Protein AF-A0A2G6CCR1-F1 (afdb_monomer_lite)

Sequence (164 aa):
MPKVDPSTATFQTDFPQEAYLNALGIPSPAAPPDYIVEGTSGDDWIDVNYTGDPEGDMVDHGDNQAGNDDDVIQAGDGNDTVKAGAGNDTIMGGAGTDVLYGGDGDDTIYGGADSDAISTLSSAGLRALTWLAVKAAMTMTRWICAVWGRCKSPMIRRTPKMVS

Secondary structure (DSSP, 8-state):
-----GGG--------HHHHHHTTT---------SEEE--SS--EESTT----SS---TTSS-STTSSS--EEEEEESS-EEEEEESS-EEEEEES--EEEEEES--EEEEESS--EEE---TTTHHHHHHHHHHHHHHHHHHHHHHH---------PPPP---

pLDDT: mean 72.09, std 19.33, range [38.41, 95.75]

Radius of gyration: 29.4 Å; chains: 1; bounding box: 60×87×83 Å

Foldseek 3Di:
DDDDDPPPPPPPPPDPQVPVCVVVPNLRQQPADPQEAEADQEAEEADQPDQRRSNRHGAQPLPDPVSGREGHYEREHYQYEHAREAHAYEEEQEHDEYEYEDAHDNYHYHNYPDHYHYHPDHPVNVVVVVVVVVVVVVVVVVVCCVPPPDDPDDDPDDDDDDDD

Structure (mmCIF, N/CA/C/O backbone):
data_AF-A0A2G6CCR1-F1
#
_entry.id   AF-A0A2G6CCR1-F1
#
loop_
_atom_site.group_PDB
_atom_site.id
_atom_site.type_symbol
_atom_site.label_atom_id
_atom_site.label_alt_id
_atom_site.label_comp_id
_atom_site.label_asym_id
_atom_site.label_entity_id
_atom_site.label_seq_id
_atom_site.pdbx_PDB_ins_code
_atom_site.Cartn_x
_atom_site.Cartn_y
_atom_site.Cartn_z
_atom_site.occupancy
_atom_site.B_iso_or_equiv
_atom_site.auth_seq_id
_atom_site.auth_comp_id
_atom_site.auth_asym_id
_atom_site.auth_atom_id
_atom_site.pdbx_PDB_model_num
ATOM 1 N N . MET A 1 1 ? -27.145 43.777 -27.020 1.00 45.28 1 MET A N 1
ATOM 2 C CA . MET A 1 1 ? -26.685 42.905 -25.920 1.00 45.28 1 MET A CA 1
ATOM 3 C C . MET A 1 1 ? -27.922 42.287 -25.291 1.00 45.28 1 MET A C 1
ATOM 5 O O . MET A 1 1 ? -28.746 43.058 -24.804 1.00 45.28 1 MET A O 1
ATOM 9 N N . PRO A 1 2 ? -28.141 40.968 -25.399 1.00 50.31 2 PRO A N 1
ATOM 10 C CA . PRO A 1 2 ? -29.295 40.341 -24.770 1.00 50.31 2 PRO A CA 1
ATOM 11 C C . PRO A 1 2 ? -29.082 40.338 -23.252 1.00 50.31 2 PRO A C 1
ATOM 13 O O . PRO A 1 2 ? -28.001 39.998 -22.775 1.00 50.31 2 PRO A O 1
ATOM 16 N N . LYS A 1 3 ? -30.089 40.786 -22.501 1.00 53.81 3 LYS A N 1
ATOM 17 C CA . LYS A 1 3 ? -30.094 40.697 -21.039 1.00 53.81 3 LYS A CA 1
ATOM 18 C C . LYS A 1 3 ? -30.470 39.265 -20.669 1.00 53.81 3 LYS A C 1
ATOM 20 O O . LYS A 1 3 ? -31.570 38.834 -20.995 1.00 53.81 3 LYS A O 1
ATOM 25 N N . VAL A 1 4 ? -29.547 38.546 -20.041 1.00 58.03 4 VAL A N 1
ATOM 26 C CA . VAL A 1 4 ? -29.819 37.250 -19.412 1.00 58.03 4 VAL A CA 1
ATOM 27 C C . VAL A 1 4 ? -30.609 37.476 -18.124 1.00 58.03 4 VAL A C 1
ATOM 29 O O . VAL A 1 4 ? -30.255 38.338 -17.319 1.00 58.03 4 VAL A O 1
ATOM 32 N N . ASP A 1 5 ? -31.711 36.747 -17.975 1.00 60.50 5 ASP A N 1
ATOM 33 C CA . ASP A 1 5 ? -32.541 36.729 -16.771 1.00 60.50 5 ASP A CA 1
ATOM 34 C C . ASP A 1 5 ? -31.843 35.868 -15.697 1.00 60.50 5 ASP A C 1
ATOM 36 O O . ASP A 1 5 ? -31.463 34.732 -15.993 1.00 60.50 5 ASP A O 1
ATOM 40 N N . PRO A 1 6 ? -31.635 36.368 -14.465 1.00 61.53 6 PRO A N 1
ATOM 41 C CA . PRO A 1 6 ? -30.947 35.618 -13.413 1.00 61.53 6 PRO A CA 1
ATOM 42 C C . PRO A 1 6 ? -31.725 34.394 -12.896 1.00 61.53 6 PRO A C 1
ATOM 44 O O . PRO A 1 6 ? -31.171 33.623 -12.118 1.00 61.53 6 PRO A O 1
ATOM 47 N N . SER A 1 7 ? -32.981 34.188 -13.303 1.00 58.66 7 SER A N 1
ATOM 48 C CA . SER A 1 7 ? -33.820 33.083 -12.814 1.00 58.66 7 SER A CA 1
ATOM 49 C C . SER A 1 7 ? -33.675 31.761 -13.582 1.00 58.66 7 SER A C 1
ATOM 51 O O . SER A 1 7 ? -34.241 30.756 -13.157 1.00 58.66 7 SER A O 1
ATOM 53 N N . THR A 1 8 ? -32.894 31.721 -14.670 1.00 55.38 8 THR A N 1
ATOM 54 C CA . THR A 1 8 ? -32.655 30.495 -15.464 1.00 55.38 8 THR A CA 1
ATOM 55 C C . THR A 1 8 ? -31.205 30.014 -15.445 1.00 55.38 8 THR A C 1
ATOM 57 O O . THR A 1 8 ? -30.841 29.148 -16.238 1.00 55.38 8 THR A O 1
ATOM 60 N N . ALA A 1 9 ? -30.354 30.560 -14.573 1.00 49.25 9 ALA A N 1
ATOM 61 C CA . ALA A 1 9 ? -28.999 30.053 -14.388 1.00 49.25 9 ALA A CA 1
ATOM 62 C C . ALA A 1 9 ? -29.054 28.738 -13.596 1.00 49.25 9 ALA A C 1
ATOM 64 O O . ALA A 1 9 ? -28.936 28.724 -12.373 1.00 49.25 9 ALA A O 1
ATOM 65 N N . THR A 1 10 ? -29.260 27.617 -14.288 1.00 54.44 10 THR A N 1
ATOM 66 C CA . THR A 1 10 ? -28.914 26.312 -13.727 1.00 54.44 10 THR A CA 1
ATOM 67 C C . THR A 1 10 ? -27.414 26.333 -13.475 1.00 54.44 10 THR A C 1
ATOM 69 O O . THR A 1 10 ? -26.635 26.480 -14.415 1.00 54.44 10 THR A O 1
ATOM 72 N N . PHE A 1 11 ? -27.022 26.273 -12.203 1.00 52.91 11 PHE A N 1
ATOM 73 C CA . PHE A 1 11 ? -25.638 26.101 -11.784 1.00 52.91 11 PHE A CA 1
ATOM 74 C C . PHE A 1 11 ? -25.116 24.827 -12.446 1.00 52.91 11 PHE A C 1
ATOM 76 O O . PHE A 1 11 ? -25.472 23.718 -12.057 1.00 52.91 11 PHE A O 1
ATOM 83 N N . GLN A 1 12 ? -24.388 25.006 -13.541 1.00 51.12 12 GLN A N 1
ATOM 84 C CA . GLN A 1 12 ? -23.907 23.914 -14.356 1.00 51.12 12 GLN A CA 1
ATOM 85 C C . GLN A 1 12 ? -22.721 23.302 -13.618 1.00 51.12 12 GLN A C 1
ATOM 87 O O . GLN A 1 12 ? -21.646 23.890 -13.570 1.00 51.12 12 GLN A O 1
ATOM 92 N N . THR A 1 13 ? -22.941 22.146 -12.997 1.00 48.53 13 THR A N 1
ATOM 93 C CA . THR A 1 13 ? -21.901 21.355 -12.326 1.00 48.53 13 THR A CA 1
ATOM 94 C C . THR A 1 13 ? -21.018 20.590 -13.317 1.00 48.53 13 THR A C 1
ATOM 96 O O . THR A 1 13 ? -20.253 19.730 -12.906 1.00 48.53 13 THR A O 1
ATOM 99 N N . ASP A 1 14 ? -21.074 20.908 -14.613 1.00 49.19 14 ASP A N 1
ATOM 100 C CA . ASP A 1 14 ? -20.281 20.251 -15.661 1.00 49.19 14 ASP A CA 1
ATOM 101 C C . ASP A 1 14 ? -18.889 20.889 -15.817 1.00 49.19 14 ASP A C 1
ATOM 103 O O . ASP A 1 14 ? -18.406 21.101 -16.933 1.00 49.19 14 ASP A O 1
ATOM 107 N N . PHE A 1 15 ? -18.235 21.245 -14.711 1.00 51.69 15 PHE A N 1
ATOM 108 C CA . PHE A 1 15 ? -16.823 21.606 -14.761 1.00 51.69 15 PHE A CA 1
ATOM 109 C C . PHE A 1 15 ? -16.008 20.321 -14.589 1.00 51.69 15 PHE A C 1
ATOM 111 O O . PHE A 1 15 ? -16.113 19.697 -13.535 1.00 51.69 15 PHE A O 1
ATOM 118 N N . PRO A 1 16 ? -15.179 19.906 -15.567 1.00 51.31 16 PRO A N 1
ATOM 119 C CA . PRO A 1 16 ? -14.139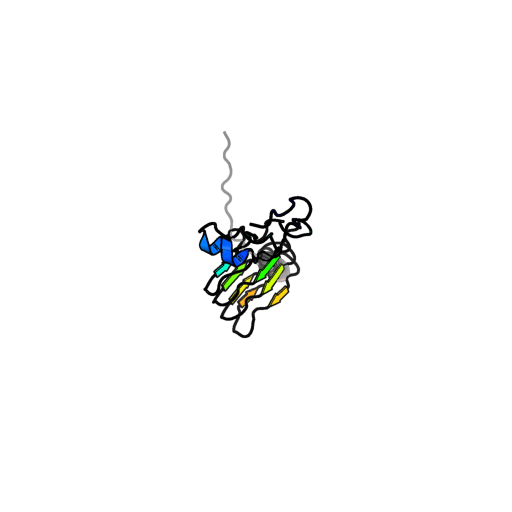 18.921 -15.302 1.00 51.31 16 PRO A CA 1
ATOM 120 C C . PRO A 1 16 ? -13.142 19.582 -14.341 1.00 51.31 16 PRO A C 1
ATOM 122 O O . PRO A 1 16 ? -12.266 20.347 -14.753 1.00 51.31 16 PRO A O 1
ATOM 125 N N . GLN A 1 17 ? -13.363 19.373 -13.044 1.00 59.03 17 GLN A N 1
ATOM 126 C CA . GLN A 1 17 ? -12.700 20.092 -11.955 1.00 59.03 17 GLN A CA 1
ATOM 127 C C . GLN A 1 17 ? -11.196 19.783 -11.867 1.00 59.03 17 GLN A C 1
ATOM 129 O O . GLN A 1 17 ? -10.439 20.551 -11.296 1.00 59.03 17 GLN A O 1
ATOM 134 N N . GLU A 1 18 ? -10.730 18.742 -12.539 1.00 54.81 18 GLU A N 1
ATOM 135 C CA . GLU A 1 18 ? -9.317 18.365 -12.586 1.00 54.81 18 GLU A CA 1
ATOM 136 C C . GLU A 1 18 ? -8.466 19.357 -13.415 1.00 54.81 18 GLU A C 1
ATOM 138 O O . GLU A 1 18 ? -7.379 19.777 -13.019 1.00 54.81 18 GLU A O 1
ATOM 143 N N . ALA A 1 19 ? -8.960 19.810 -14.576 1.00 53.56 19 ALA A N 1
ATOM 144 C CA . ALA A 1 19 ? -8.123 20.523 -15.553 1.00 53.56 19 ALA A CA 1
ATOM 145 C C . ALA A 1 19 ? -7.922 22.022 -15.250 1.00 53.56 19 ALA A C 1
ATOM 147 O O . ALA A 1 19 ? -6.898 22.601 -15.616 1.00 53.56 19 ALA A O 1
ATOM 148 N N . TYR A 1 20 ? -8.886 22.669 -14.589 1.00 55.75 20 TYR A N 1
ATOM 149 C CA . TYR A 1 20 ? -8.812 24.103 -14.268 1.00 55.75 20 TYR A CA 1
ATOM 150 C C . TYR A 1 20 ? -8.047 24.395 -12.974 1.00 55.75 20 TYR A C 1
ATOM 152 O O . TYR A 1 20 ? -7.510 25.491 -12.813 1.00 55.75 20 TYR A O 1
ATOM 160 N N . LEU A 1 21 ? -7.972 23.419 -12.073 1.00 52.81 21 LEU A N 1
ATOM 161 C CA . LEU A 1 21 ? -7.339 23.558 -10.765 1.00 52.81 21 LEU A CA 1
ATOM 162 C C . LEU A 1 21 ? -5.814 23.446 -10.910 1.00 52.81 21 LEU A C 1
ATOM 164 O O . LEU A 1 21 ? -5.085 24.340 -10.473 1.00 52.81 21 LEU A O 1
ATOM 168 N N . ASN A 1 22 ? -5.358 22.482 -11.716 1.00 56.28 22 ASN A N 1
ATOM 169 C CA . ASN A 1 22 ? -3.955 22.324 -12.112 1.00 56.28 22 ASN A CA 1
ATOM 170 C C . ASN A 1 22 ? -3.389 23.563 -12.838 1.00 56.28 22 ASN A C 1
ATOM 172 O O . ASN A 1 22 ? -2.205 23.877 -12.720 1.00 56.28 22 ASN A O 1
ATOM 176 N N . ALA A 1 23 ? -4.235 24.321 -13.546 1.00 59.53 23 ALA A N 1
ATOM 177 C CA . ALA A 1 23 ? -3.845 25.549 -14.245 1.00 59.53 23 ALA A CA 1
ATOM 178 C C . ALA A 1 23 ? -3.702 26.781 -13.325 1.00 59.53 23 ALA A C 1
ATOM 180 O O . ALA A 1 23 ? -3.106 27.781 -13.730 1.00 59.53 23 ALA A O 1
ATOM 181 N N . LEU A 1 24 ? -4.238 26.726 -12.101 1.00 58.50 24 LEU A N 1
ATOM 182 C CA . LEU A 1 24 ? -4.182 27.814 -11.118 1.00 58.50 24 LEU A CA 1
ATOM 183 C C . LEU A 1 24 ? -3.151 27.568 -10.006 1.00 58.50 24 LEU A C 1
ATOM 185 O O . LEU A 1 24 ? -3.009 28.410 -9.119 1.00 58.50 24 LEU A O 1
ATOM 189 N N . GLY A 1 25 ? -2.423 26.445 -10.049 1.00 53.97 25 GLY A N 1
ATOM 190 C CA . GLY A 1 25 ? -1.438 26.082 -9.023 1.00 53.97 25 GLY A CA 1
ATOM 191 C C . GLY A 1 25 ? -2.053 25.871 -7.638 1.00 53.97 25 GLY A C 1
ATOM 192 O O . GLY A 1 25 ? -1.339 25.881 -6.638 1.00 53.97 25 GLY A O 1
ATOM 193 N N . ILE A 1 26 ? -3.376 25.712 -7.578 1.00 52.47 26 ILE A N 1
ATOM 194 C CA . ILE A 1 26 ? -4.064 25.204 -6.400 1.00 52.47 26 ILE A CA 1
ATOM 195 C C . ILE A 1 26 ? -3.919 23.690 -6.511 1.00 52.47 26 ILE A C 1
ATOM 197 O O . ILE A 1 26 ? -4.366 23.153 -7.528 1.00 52.47 26 ILE A O 1
ATOM 201 N N . PRO A 1 27 ? -3.256 23.013 -5.551 1.00 51.75 27 PRO A N 1
ATOM 202 C CA . PRO A 1 27 ? -3.256 21.557 -5.540 1.00 51.75 27 PRO A CA 1
ATOM 203 C C . PRO A 1 27 ? -4.712 21.118 -5.656 1.00 51.75 27 PRO A C 1
ATOM 205 O O . PRO A 1 27 ? -5.578 21.720 -5.003 1.00 51.75 27 PRO A O 1
ATOM 208 N N . SER A 1 28 ? -4.983 20.158 -6.549 1.00 55.03 28 SER A N 1
ATOM 209 C CA . SER A 1 28 ? -6.294 19.513 -6.594 1.00 55.03 28 SER A CA 1
ATOM 210 C C . SER A 1 28 ? -6.670 19.212 -5.143 1.00 55.03 28 SER A C 1
ATOM 212 O O . SER A 1 28 ? -5.785 18.758 -4.406 1.00 55.03 28 SER A O 1
ATOM 214 N N . PRO A 1 29 ? -7.877 19.566 -4.657 1.00 56.12 29 PRO A N 1
ATOM 215 C CA . PRO A 1 29 ? -8.290 19.017 -3.380 1.00 56.12 29 PRO A CA 1
ATOM 216 C C . PRO A 1 29 ? -8.115 17.513 -3.549 1.00 56.12 29 PRO A C 1
ATOM 218 O O . PRO A 1 29 ? -8.726 16.966 -4.467 1.00 56.12 29 PRO A O 1
ATOM 221 N N . ALA A 1 30 ? -7.202 16.926 -2.762 1.00 57.62 30 ALA A N 1
ATOM 222 C CA . ALA A 1 30 ? -7.031 15.486 -2.636 1.00 57.62 30 ALA A CA 1
ATOM 223 C C . ALA A 1 30 ? -8.419 14.874 -2.788 1.00 57.62 30 ALA A C 1
ATOM 225 O O . ALA A 1 30 ? -9.374 15.396 -2.178 1.00 57.62 30 ALA A O 1
ATOM 226 N N . ALA A 1 31 ? -8.572 13.934 -3.723 1.00 60.47 31 ALA A N 1
ATOM 227 C CA . ALA A 1 31 ? -9.878 13.352 -3.959 1.00 60.47 31 ALA A CA 1
ATOM 228 C C . ALA A 1 31 ? -10.438 12.883 -2.598 1.00 60.47 31 ALA A C 1
ATOM 230 O O . ALA A 1 31 ? -9.679 12.677 -1.648 1.00 60.47 31 ALA A O 1
ATOM 231 N N . PRO A 1 32 ? -11.769 12.869 -2.405 1.00 67.44 32 PRO A N 1
ATOM 232 C CA . PRO A 1 32 ? -12.308 12.378 -1.142 1.00 67.44 32 PRO A CA 1
ATOM 233 C C . PRO A 1 32 ? -11.673 11.012 -0.818 1.00 67.44 32 PRO A C 1
ATOM 235 O O . PRO A 1 32 ? -11.632 10.209 -1.749 1.00 67.44 32 PRO A O 1
ATOM 238 N N . PRO A 1 33 ? -11.238 10.775 0.442 1.00 73.75 33 PRO A N 1
ATOM 239 C CA . PRO A 1 33 ? -10.683 9.499 0.894 1.00 73.75 33 PRO A CA 1
ATOM 240 C C . PRO A 1 33 ? -11.450 8.335 0.290 1.00 73.75 33 PRO A C 1
ATOM 242 O O . PRO A 1 33 ? -12.681 8.267 0.451 1.00 73.75 33 PRO A O 1
ATOM 245 N N . ASP A 1 34 ? -10.758 7.488 -0.461 1.00 83.62 34 ASP A N 1
ATOM 246 C CA . ASP A 1 34 ? -11.363 6.327 -1.102 1.00 83.62 34 ASP A CA 1
ATOM 247 C C . ASP A 1 34 ? -11.078 5.023 -0.341 1.00 83.62 34 ASP A C 1
ATOM 249 O O . ASP A 1 34 ? -11.652 3.980 -0.677 1.00 83.62 34 ASP A O 1
ATOM 253 N N . TYR A 1 35 ? -10.366 5.145 0.785 1.00 86.31 35 TYR A N 1
ATOM 254 C CA . TYR A 1 35 ? -9.978 4.097 1.723 1.00 86.31 35 TYR A CA 1
ATOM 255 C C . TYR A 1 35 ? -8.972 3.113 1.126 1.00 86.31 35 TYR A C 1
ATOM 257 O O . TYR A 1 35 ? -8.954 1.938 1.512 1.00 86.31 35 TYR A O 1
ATOM 265 N N . ILE A 1 36 ? -8.179 3.571 0.157 1.00 88.69 36 ILE A N 1
ATOM 266 C CA . ILE A 1 36 ? -7.151 2.782 -0.505 1.00 88.69 36 ILE A CA 1
ATOM 267 C C . ILE A 1 36 ? -5.827 3.513 -0.340 1.00 88.69 36 ILE A C 1
ATOM 269 O O . ILE A 1 36 ? -5.672 4.651 -0.747 1.00 88.69 36 ILE A O 1
ATOM 273 N N . VAL A 1 37 ? -4.842 2.828 0.233 1.00 92.50 37 VAL A N 1
ATOM 274 C CA . VAL A 1 37 ? -3.480 3.352 0.311 1.00 92.50 37 VAL A CA 1
ATOM 275 C C . VAL A 1 37 ? -2.778 3.054 -1.008 1.00 92.50 37 VAL A C 1
ATOM 277 O O . VAL A 1 37 ? -2.407 1.901 -1.266 1.00 92.50 37 VAL A O 1
ATOM 280 N N . GLU A 1 38 ? -2.591 4.078 -1.836 1.00 91.62 38 GLU A N 1
ATOM 281 C CA . GLU A 1 38 ? -1.915 3.967 -3.125 1.00 91.62 38 GLU A CA 1
ATOM 282 C C . GLU A 1 38 ? -0.423 4.318 -3.020 1.00 91.62 38 GLU A C 1
ATOM 284 O O . GLU A 1 38 ? -0.018 5.347 -2.475 1.00 91.62 38 GLU A O 1
ATOM 289 N N . GLY A 1 39 ? 0.417 3.444 -3.568 1.00 91.12 39 GLY A N 1
ATOM 290 C CA . GLY A 1 39 ? 1.827 3.692 -3.817 1.00 91.12 39 GLY A CA 1
ATOM 291 C C . GLY A 1 39 ? 2.066 4.420 -5.140 1.00 91.12 39 GLY A C 1
ATOM 292 O O . GLY A 1 39 ? 1.153 4.863 -5.840 1.00 91.12 39 GLY A O 1
ATOM 293 N N . THR A 1 40 ? 3.335 4.579 -5.494 1.00 91.19 40 THR A N 1
ATOM 294 C CA . THR A 1 40 ? 3.770 5.272 -6.704 1.00 91.19 40 THR A CA 1
ATOM 295 C C . THR A 1 40 ? 4.259 4.282 -7.764 1.00 91.19 40 THR A C 1
ATOM 297 O O . THR A 1 40 ? 4.051 3.079 -7.689 1.00 91.19 40 THR A O 1
ATOM 300 N N . SER A 1 41 ? 4.875 4.794 -8.831 1.00 91.25 41 SER A N 1
ATOM 301 C CA . SER A 1 41 ? 5.525 3.957 -9.847 1.00 91.25 41 SER A CA 1
ATOM 302 C C . SER A 1 41 ? 7.008 3.690 -9.540 1.00 91.25 41 SER A C 1
ATOM 304 O O . SER A 1 41 ? 7.804 3.507 -10.468 1.00 91.25 41 SER A O 1
ATOM 306 N N . GLY A 1 42 ? 7.436 3.864 -8.293 1.00 92.00 42 GLY A N 1
ATOM 307 C CA . GLY A 1 42 ? 8.814 3.664 -7.856 1.00 92.00 42 GLY A CA 1
ATOM 308 C C . GLY A 1 42 ? 8.863 2.772 -6.625 1.00 92.00 42 GLY A C 1
ATOM 309 O O . GLY A 1 42 ? 7.832 2.435 -6.082 1.00 92.00 42 GLY A O 1
ATOM 310 N N . ASP A 1 43 ? 10.071 2.422 -6.177 1.00 94.44 43 ASP A N 1
ATOM 311 C CA . ASP A 1 43 ? 10.240 1.576 -4.990 1.00 94.44 43 ASP A CA 1
ATOM 312 C C . ASP A 1 43 ? 9.717 2.297 -3.728 1.00 94.44 43 ASP A C 1
ATOM 314 O O . ASP A 1 43 ? 10.363 3.225 -3.216 1.00 94.44 43 ASP A O 1
ATOM 318 N N . ASP A 1 44 ? 8.573 1.854 -3.215 1.00 93.69 44 ASP A N 1
ATOM 319 C CA . ASP A 1 44 ? 7.884 2.463 -2.085 1.00 93.69 44 ASP A CA 1
ATOM 320 C C . ASP A 1 44 ? 8.105 1.721 -0.759 1.00 93.69 44 ASP A C 1
ATOM 322 O O . ASP A 1 44 ? 8.328 0.510 -0.682 1.00 93.69 44 ASP A O 1
ATOM 326 N N . TRP A 1 45 ? 8.041 2.483 0.335 1.00 93.56 45 TRP A N 1
ATOM 327 C CA . TRP A 1 45 ? 7.983 1.950 1.696 1.00 93.56 45 TRP A CA 1
ATOM 328 C C . TRP A 1 45 ? 6.626 2.302 2.292 1.00 93.56 45 TRP A C 1
ATOM 330 O O . TRP A 1 45 ? 6.447 3.397 2.830 1.00 93.56 45 TRP A O 1
ATOM 340 N N . ILE A 1 46 ? 5.684 1.370 2.198 1.00 93.25 46 ILE A N 1
ATOM 341 C CA . ILE A 1 46 ? 4.313 1.543 2.667 1.00 93.25 46 ILE A CA 1
ATOM 342 C C . ILE A 1 46 ? 4.200 0.899 4.048 1.00 93.25 46 ILE A C 1
ATOM 344 O O . ILE A 1 46 ? 4.234 -0.322 4.193 1.00 93.25 46 ILE A O 1
ATOM 348 N N . ASP A 1 47 ? 4.122 1.729 5.084 1.00 92.38 47 ASP A N 1
ATOM 349 C CA . ASP A 1 47 ? 3.838 1.322 6.459 1.00 92.38 47 ASP A CA 1
ATOM 350 C C . ASP A 1 47 ? 2.882 2.319 7.131 1.00 92.38 47 ASP A C 1
ATOM 352 O O . ASP A 1 47 ? 2.415 3.261 6.498 1.00 92.38 47 ASP A O 1
ATOM 356 N N . VAL A 1 48 ? 2.633 2.154 8.431 1.00 88.62 48 VAL A N 1
ATOM 357 C CA . VAL A 1 48 ? 1.775 3.036 9.255 1.00 88.62 48 VAL A CA 1
ATOM 358 C C . VAL A 1 48 ? 2.138 4.529 9.234 1.00 88.62 48 VAL A C 1
ATOM 360 O O . VAL A 1 48 ? 1.402 5.360 9.758 1.00 88.62 48 VAL A O 1
ATOM 363 N N . ASN A 1 49 ? 3.308 4.896 8.708 1.00 89.19 49 ASN A N 1
ATOM 364 C CA . ASN A 1 49 ? 3.747 6.282 8.551 1.00 89.19 49 ASN A CA 1
ATOM 365 C C . ASN A 1 49 ? 3.805 6.715 7.082 1.00 89.19 49 ASN A C 1
ATOM 367 O O . ASN A 1 49 ? 4.383 7.766 6.793 1.00 89.19 49 ASN A O 1
ATOM 371 N N . TYR A 1 50 ? 3.276 5.915 6.160 1.00 90.38 50 TYR A N 1
ATOM 372 C CA . TYR A 1 50 ? 3.199 6.282 4.759 1.00 90.38 50 TYR A CA 1
ATOM 373 C C . TYR A 1 50 ? 2.278 7.493 4.594 1.00 90.38 50 TYR A C 1
ATOM 375 O O . TYR A 1 50 ? 1.176 7.537 5.128 1.00 90.38 50 TYR A O 1
ATOM 383 N N . THR A 1 51 ? 2.771 8.508 3.889 1.00 88.56 51 THR A N 1
ATOM 384 C CA . THR A 1 51 ? 2.034 9.745 3.576 1.00 88.56 51 THR A CA 1
ATOM 385 C C . THR A 1 51 ? 2.151 10.090 2.091 1.00 88.56 51 THR A C 1
ATOM 387 O O . THR A 1 51 ? 2.094 11.266 1.731 1.00 88.56 51 THR A O 1
ATOM 390 N N . GLY A 1 52 ? 2.500 9.102 1.260 1.00 84.81 52 GLY A N 1
ATOM 391 C CA . GLY A 1 52 ? 2.677 9.281 -0.183 1.00 84.81 52 GLY A CA 1
ATOM 392 C C . GLY A 1 52 ? 1.365 9.217 -0.959 1.00 84.81 52 GLY A C 1
ATOM 393 O O . GLY A 1 52 ? 1.344 9.634 -2.114 1.00 84.81 52 GLY A O 1
ATOM 394 N N . ASP A 1 53 ? 0.302 8.774 -0.291 1.00 85.81 53 ASP A N 1
ATOM 395 C CA . ASP A 1 53 ? -1.028 8.634 -0.855 1.00 85.81 53 ASP A CA 1
ATOM 396 C C . ASP A 1 53 ? -1.629 10.003 -1.259 1.00 85.81 53 ASP A C 1
ATOM 398 O O . ASP A 1 53 ? -1.575 10.953 -0.458 1.00 85.81 53 ASP A O 1
ATOM 402 N N . PRO A 1 54 ? -2.150 10.164 -2.493 1.00 83.56 54 PRO A N 1
ATOM 403 C CA . PRO A 1 54 ? -2.679 11.444 -2.973 1.00 83.56 54 PRO A CA 1
ATOM 404 C C . PRO A 1 54 ? -3.951 11.901 -2.243 1.00 83.56 54 PRO A C 1
ATOM 406 O O . PRO A 1 54 ? -4.171 13.113 -2.104 1.00 83.56 54 PRO A O 1
ATOM 409 N N . GLU A 1 55 ? -4.754 10.953 -1.766 1.00 83.12 55 GLU A N 1
ATOM 410 C CA . GLU A 1 55 ? -6.015 11.145 -1.046 1.00 83.12 55 GLU A CA 1
ATOM 411 C C . GLU A 1 55 ? -5.783 11.345 0.462 1.00 83.12 55 GLU A C 1
ATOM 413 O O . GLU A 1 55 ? -6.546 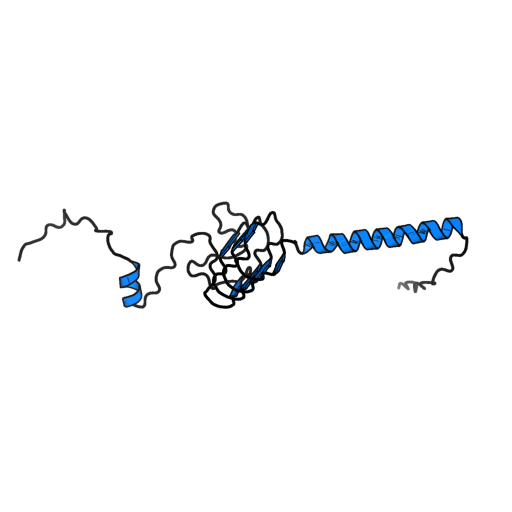12.050 1.136 1.00 83.12 55 GLU A O 1
ATOM 418 N N . GLY A 1 56 ? -4.644 10.856 0.955 1.00 84.19 56 GLY A N 1
ATOM 419 C CA . GLY A 1 56 ? -4.180 10.983 2.331 1.00 84.19 56 GLY A CA 1
ATOM 420 C C . GLY A 1 56 ? -4.611 9.828 3.232 1.00 84.19 56 GLY A C 1
ATOM 421 O O . GLY A 1 56 ? -4.615 10.008 4.453 1.00 84.19 56 GLY A O 1
ATOM 422 N N . ASP A 1 57 ? -4.964 8.691 2.641 1.00 86.56 57 ASP A N 1
ATOM 423 C CA . ASP A 1 57 ? -5.319 7.457 3.326 1.00 86.56 57 ASP A CA 1
ATOM 424 C C . ASP A 1 57 ? -4.073 6.825 3.961 1.00 86.56 57 ASP A C 1
ATOM 426 O O . ASP A 1 57 ? -2.942 6.942 3.468 1.00 86.56 57 ASP A O 1
ATOM 430 N N . MET A 1 58 ? -4.257 6.215 5.132 1.00 89.12 58 MET A N 1
ATOM 431 C CA . MET A 1 58 ? -3.148 5.760 5.967 1.00 89.12 58 MET A CA 1
ATOM 432 C C . MET A 1 58 ? -3.376 4.351 6.500 1.00 89.12 58 MET A C 1
ATOM 434 O O . MET A 1 58 ? -4.421 4.037 7.053 1.00 89.12 58 MET A O 1
ATOM 438 N N . VAL A 1 59 ? -2.310 3.556 6.462 1.00 89.81 59 VAL A N 1
ATOM 439 C CA . VAL A 1 59 ? -2.263 2.219 7.066 1.00 89.81 59 VAL A CA 1
ATOM 440 C C . VAL A 1 59 ? -2.480 2.293 8.589 1.00 89.81 59 VAL A C 1
ATOM 442 O O . VAL A 1 59 ? -1.869 3.136 9.259 1.00 89.81 59 VAL A O 1
ATOM 445 N N . ASP A 1 60 ? -3.298 1.393 9.141 1.00 86.31 60 ASP A N 1
ATOM 446 C CA . ASP A 1 60 ? -3.664 1.277 10.561 1.00 86.31 60 ASP A CA 1
ATOM 447 C C . ASP A 1 60 ? -4.247 2.587 11.168 1.00 86.31 60 ASP A C 1
ATOM 449 O O . ASP A 1 60 ? -4.068 2.872 12.362 1.00 86.31 60 ASP A O 1
ATOM 453 N N . HIS A 1 61 ? -4.912 3.449 10.379 1.00 83.88 61 HIS A N 1
ATOM 454 C CA . HIS A 1 61 ? -5.470 4.723 10.883 1.00 83.88 61 HIS A CA 1
ATOM 455 C C . HIS A 1 61 ? -6.956 4.656 11.262 1.00 83.88 61 HIS A C 1
ATOM 457 O O . HIS A 1 61 ? -7.521 5.639 11.761 1.00 83.88 61 HIS A O 1
ATOM 463 N N . GLY A 1 62 ? -7.596 3.501 11.060 1.00 77.62 62 GLY A N 1
ATOM 464 C CA . GLY A 1 62 ? -9.027 3.316 11.302 1.00 77.62 62 GLY A CA 1
ATOM 465 C C . GLY A 1 62 ? -9.891 4.268 10.473 1.00 77.62 62 GLY A C 1
ATOM 466 O O . GLY A 1 62 ? -10.995 4.633 10.893 1.00 77.62 62 GLY A O 1
ATOM 467 N N . ASP A 1 63 ? -9.362 4.727 9.340 1.00 73.38 63 ASP A N 1
ATOM 468 C CA . ASP A 1 63 ? -10.047 5.584 8.382 1.00 73.38 63 ASP A CA 1
ATOM 469 C C . ASP A 1 63 ? -11.015 4.786 7.505 1.00 73.38 63 ASP A C 1
ATOM 471 O O . ASP A 1 63 ? -11.942 5.382 6.967 1.00 73.38 63 ASP A O 1
ATOM 475 N N . ASN A 1 64 ? -10.907 3.456 7.454 1.00 72.38 64 ASN A N 1
ATOM 476 C CA . ASN A 1 64 ? -11.799 2.611 6.674 1.00 72.38 64 ASN A CA 1
ATOM 477 C C . ASN A 1 64 ? -13.302 2.755 7.031 1.00 72.38 64 ASN A C 1
ATOM 479 O O . ASN A 1 64 ? -13.716 3.210 8.104 1.00 72.38 64 ASN A O 1
ATOM 483 N N . GLN A 1 65 ? -14.174 2.298 6.122 1.00 64.12 65 GLN A N 1
ATOM 484 C CA . GLN A 1 65 ? -15.634 2.451 6.243 1.00 64.12 65 GLN A CA 1
ATOM 485 C C . GLN A 1 65 ? -16.250 1.771 7.491 1.00 64.12 65 GLN A C 1
ATOM 487 O O . GLN A 1 65 ? -17.376 2.104 7.883 1.00 64.12 65 GLN A O 1
ATOM 492 N N . ALA A 1 66 ? -15.547 0.821 8.114 1.00 66.88 66 ALA A N 1
ATOM 493 C CA . ALA A 1 66 ? -15.985 0.095 9.305 1.00 66.88 66 ALA A CA 1
ATOM 494 C C . ALA A 1 66 ? -15.348 0.609 10.616 1.00 66.88 66 ALA A C 1
ATOM 496 O O . ALA A 1 66 ? -15.811 0.223 11.696 1.00 66.88 66 ALA A O 1
ATOM 497 N N . GLY A 1 67 ? -14.367 1.515 10.541 1.00 70.75 67 GLY A N 1
ATOM 498 C CA . GLY A 1 67 ? -13.602 2.042 11.670 1.00 70.75 67 GLY A CA 1
ATOM 499 C C . GLY A 1 67 ? -12.730 0.995 12.373 1.00 70.75 67 GLY A C 1
ATOM 500 O O . GLY A 1 67 ? -12.539 1.090 13.588 1.00 70.75 67 GLY A O 1
ATOM 501 N N . ASN A 1 68 ? -12.292 -0.037 11.651 1.00 83.00 68 ASN A N 1
ATOM 502 C CA . ASN A 1 68 ? -11.280 -0.994 12.100 1.00 83.00 68 ASN A CA 1
ATOM 503 C C . ASN A 1 68 ? -9.979 -0.792 11.316 1.00 83.00 68 ASN A C 1
ATOM 505 O O . ASN A 1 68 ? -9.946 -0.019 10.370 1.00 83.00 68 ASN A O 1
ATOM 509 N N . ASP A 1 69 ? -8.924 -1.484 11.721 1.00 88.50 69 ASP A N 1
ATOM 510 C CA . ASP A 1 69 ? -7.596 -1.367 11.112 1.00 88.50 69 ASP A CA 1
ATOM 511 C C . ASP A 1 69 ? -7.485 -2.204 9.808 1.00 88.50 69 ASP A C 1
ATOM 513 O O . ASP A 1 69 ? -6.403 -2.538 9.374 1.00 88.50 69 ASP A O 1
ATOM 517 N N . ASP A 1 70 ? -8.606 -2.598 9.180 1.00 91.31 70 ASP A N 1
ATOM 518 C CA . ASP A 1 70 ? -8.549 -3.381 7.934 1.00 91.31 70 ASP A CA 1
ATOM 519 C C . ASP A 1 70 ? -8.204 -2.454 6.755 1.00 91.31 70 ASP A C 1
ATOM 521 O O . ASP A 1 70 ? -9.029 -1.608 6.388 1.00 91.31 70 ASP A O 1
ATOM 525 N N . ASP A 1 71 ? -7.059 -2.668 6.110 1.00 91.50 71 ASP A N 1
ATOM 526 C CA . ASP A 1 71 ? -6.581 -1.778 5.049 1.00 91.50 71 ASP A CA 1
ATOM 527 C C . ASP A 1 71 ? -6.678 -2.387 3.643 1.00 91.50 71 ASP A C 1
ATOM 529 O O . ASP A 1 71 ? -6.577 -3.601 3.433 1.00 91.50 71 ASP A O 1
ATOM 533 N N . VAL A 1 72 ? -6.837 -1.524 2.636 1.00 92.69 72 VAL A N 1
ATOM 534 C CA . VAL A 1 72 ? -6.652 -1.882 1.223 1.00 92.69 72 VAL A CA 1
ATOM 535 C C . VAL A 1 72 ? -5.433 -1.135 0.706 1.00 92.69 72 VAL A C 1
ATOM 537 O O . VAL A 1 72 ? -5.422 0.088 0.690 1.00 92.69 72 VAL A O 1
ATOM 540 N N . ILE A 1 73 ? -4.409 -1.868 0.273 1.00 93.69 73 ILE A N 1
ATOM 541 C CA . ILE A 1 73 ? -3.127 -1.302 -0.154 1.00 93.69 73 ILE A CA 1
ATOM 542 C C . ILE A 1 73 ? -2.836 -1.699 -1.600 1.00 93.69 73 ILE A C 1
ATOM 544 O O . ILE A 1 73 ? -2.886 -2.885 -1.945 1.00 93.69 73 ILE A O 1
ATOM 548 N N . GLN A 1 74 ? -2.479 -0.721 -2.429 1.00 94.75 74 GLN A N 1
ATOM 549 C CA . GLN A 1 74 ? -1.998 -0.915 -3.796 1.00 94.75 74 GLN A CA 1
ATOM 550 C C . GLN A 1 74 ? -0.604 -0.310 -3.938 1.00 94.75 74 GLN A C 1
ATOM 552 O O . GLN A 1 74 ? -0.483 0.902 -4.018 1.00 94.75 74 GLN A O 1
ATOM 557 N N . ALA A 1 75 ? 0.446 -1.132 -3.966 1.00 93.06 75 ALA A N 1
ATOM 558 C CA . ALA A 1 75 ? 1.819 -0.625 -3.974 1.00 93.06 75 ALA A CA 1
ATOM 559 C C . ALA A 1 75 ? 2.233 -0.050 -5.337 1.00 93.06 75 ALA A C 1
ATOM 561 O O . ALA A 1 75 ? 2.784 1.043 -5.386 1.00 93.06 75 ALA A O 1
ATOM 562 N N . GLY A 1 76 ? 1.827 -0.697 -6.432 1.00 91.62 76 GLY A N 1
ATOM 563 C CA . GLY A 1 76 ? 1.930 -0.128 -7.773 1.00 91.62 76 GLY A CA 1
ATOM 564 C C . GLY A 1 76 ? 3.018 -0.787 -8.612 1.00 91.62 76 GLY A C 1
ATOM 565 O O . GLY A 1 76 ? 3.049 -2.009 -8.753 1.00 91.62 76 GLY A O 1
ATOM 566 N N . ASP A 1 77 ? 3.831 0.031 -9.277 1.00 92.56 77 ASP A N 1
ATOM 567 C CA . ASP A 1 77 ? 4.987 -0.458 -10.031 1.00 92.56 77 ASP A CA 1
ATOM 568 C C . ASP A 1 77 ? 6.245 -0.159 -9.208 1.00 92.56 77 ASP A C 1
ATOM 570 O O . ASP A 1 77 ? 6.470 0.995 -8.863 1.00 92.56 77 ASP A O 1
ATOM 574 N N . GLY A 1 78 ? 7.136 -1.123 -9.004 1.00 93.06 78 GLY A N 1
ATOM 575 C CA . GLY A 1 78 ? 8.318 -0.895 -8.173 1.00 93.06 78 GLY A CA 1
ATOM 576 C C . GLY A 1 78 ? 8.799 -2.167 -7.495 1.00 93.06 78 GLY A C 1
ATOM 577 O O . GLY A 1 78 ? 8.274 -3.244 -7.714 1.00 93.06 78 GLY A O 1
ATOM 578 N N . ASN A 1 79 ? 9.877 -2.085 -6.722 1.00 94.88 79 ASN A N 1
ATOM 579 C CA . ASN A 1 79 ? 10.189 -3.120 -5.740 1.00 94.88 79 ASN A CA 1
ATOM 580 C C . ASN A 1 79 ? 9.736 -2.609 -4.383 1.00 94.88 79 ASN A C 1
ATOM 582 O O . ASN A 1 79 ? 10.508 -1.963 -3.662 1.00 94.88 79 ASN A O 1
ATOM 586 N N . ASP A 1 80 ? 8.486 -2.889 -4.054 1.00 95.75 80 ASP A N 1
ATOM 587 C CA . ASP A 1 80 ? 7.835 -2.233 -2.937 1.00 95.75 80 ASP A CA 1
ATOM 588 C C . ASP A 1 80 ? 8.019 -3.017 -1.648 1.00 95.75 80 ASP A C 1
ATOM 590 O O . ASP A 1 80 ? 8.156 -4.241 -1.618 1.00 95.75 80 ASP A O 1
ATOM 594 N N . THR A 1 81 ? 8.050 -2.304 -0.528 1.00 94.88 81 THR A N 1
ATOM 595 C CA . THR A 1 81 ? 7.991 -2.906 0.802 1.00 94.88 81 THR A CA 1
ATOM 596 C C . THR A 1 81 ? 6.719 -2.452 1.484 1.00 94.88 81 THR A C 1
ATOM 598 O O . THR A 1 81 ? 6.620 -1.305 1.911 1.00 94.88 81 THR A O 1
ATOM 601 N N . VAL A 1 82 ? 5.768 -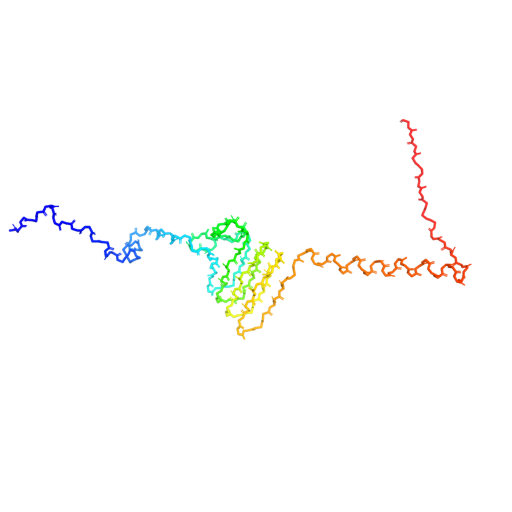3.373 1.625 1.00 94.75 82 VAL A N 1
ATOM 602 C CA . VAL A 1 82 ? 4.462 -3.109 2.231 1.00 94.75 82 VAL A CA 1
ATOM 603 C C . VAL A 1 82 ? 4.365 -3.785 3.584 1.00 94.75 82 VAL A C 1
ATOM 605 O O . VAL A 1 82 ? 4.702 -4.961 3.727 1.00 94.75 82 VAL A O 1
ATOM 608 N N . LYS A 1 83 ? 3.862 -3.059 4.577 1.00 93.75 83 LYS A N 1
ATOM 609 C CA . LYS A 1 83 ? 3.521 -3.582 5.892 1.00 93.75 83 LYS A CA 1
ATOM 610 C C . LYS A 1 83 ? 2.157 -3.051 6.318 1.00 93.75 83 LYS A C 1
ATOM 612 O O . LYS A 1 83 ? 2.092 -1.919 6.787 1.00 93.75 83 LYS A O 1
ATOM 617 N N . ALA A 1 84 ? 1.138 -3.896 6.188 1.00 90.69 84 ALA A N 1
ATOM 618 C CA . ALA A 1 84 ? -0.248 -3.522 6.448 1.00 90.69 84 ALA A CA 1
ATOM 619 C C . ALA A 1 84 ? -0.596 -3.461 7.942 1.00 90.69 84 ALA A C 1
ATOM 621 O O . ALA A 1 84 ? -1.242 -2.526 8.362 1.00 90.69 84 ALA A O 1
ATOM 622 N N . GLY A 1 85 ? -0.009 -4.321 8.780 1.00 89.81 85 GLY A N 1
ATOM 623 C CA . GLY A 1 85 ? -0.088 -4.118 10.227 1.00 89.81 85 GLY A CA 1
ATOM 624 C C . GLY A 1 85 ? -1.110 -5.011 10.909 1.00 89.81 85 GLY A C 1
ATOM 625 O O . GLY A 1 85 ? -0.848 -6.211 11.027 1.00 89.81 85 GLY A O 1
ATOM 626 N N . ALA A 1 86 ? -2.135 -4.440 11.533 1.00 89.50 86 ALA A N 1
ATOM 627 C CA . ALA A 1 86 ? -3.160 -5.194 12.246 1.00 89.50 86 ALA A CA 1
ATOM 628 C C . ALA A 1 86 ? -4.496 -5.040 11.536 1.00 89.50 86 ALA A C 1
ATOM 630 O O . ALA A 1 86 ? -4.824 -3.951 11.139 1.00 89.50 86 ALA A O 1
ATOM 631 N N . GLY A 1 87 ? -5.320 -6.082 11.497 1.00 89.38 87 GLY A N 1
ATOM 632 C CA . GLY A 1 87 ? -6.555 -6.038 10.714 1.00 89.38 87 GLY A CA 1
ATOM 633 C C . GLY A 1 87 ? -6.540 -7.103 9.632 1.00 89.38 87 GLY A C 1
ATOM 634 O O . GLY A 1 87 ? -5.599 -7.879 9.517 1.00 89.38 87 GLY A O 1
ATOM 635 N N . ASN A 1 88 ? -7.648 -7.239 8.909 1.00 91.12 88 ASN A N 1
ATOM 636 C CA . ASN A 1 88 ? -7.725 -8.150 7.770 1.00 91.12 88 ASN A CA 1
ATOM 637 C C . ASN A 1 88 ? -7.405 -7.376 6.497 1.00 91.12 88 ASN A C 1
ATOM 639 O O . ASN A 1 88 ? -8.301 -6.815 5.861 1.00 91.12 88 ASN A O 1
ATOM 643 N N . ASP A 1 89 ? -6.134 -7.384 6.123 1.00 92.94 89 ASP A N 1
ATOM 644 C CA . ASP A 1 89 ? -5.647 -6.479 5.091 1.00 92.94 89 ASP A CA 1
ATOM 645 C C . ASP A 1 89 ? -5.763 -7.080 3.692 1.00 92.94 89 ASP A C 1
ATOM 647 O O . ASP A 1 89 ? -5.617 -8.288 3.483 1.00 92.94 89 ASP A O 1
ATOM 651 N N . THR A 1 90 ? -5.997 -6.234 2.693 1.00 93.38 90 THR A N 1
ATOM 652 C CA . THR A 1 90 ? -5.914 -6.597 1.277 1.00 93.38 90 THR A CA 1
ATOM 653 C C . THR A 1 90 ? -4.751 -5.867 0.628 1.00 93.38 90 THR A C 1
ATOM 655 O O . THR A 1 90 ? -4.820 -4.666 0.403 1.00 93.38 90 THR A O 1
ATOM 658 N N . ILE A 1 91 ? -3.701 -6.601 0.266 1.00 94.44 91 ILE A N 1
ATOM 659 C CA . ILE A 1 91 ? -2.482 -6.034 -0.319 1.00 94.44 91 ILE A CA 1
ATOM 660 C C . ILE A 1 91 ? -2.356 -6.455 -1.782 1.00 94.44 91 ILE A C 1
ATOM 662 O O . ILE A 1 91 ? -2.434 -7.644 -2.102 1.00 94.44 91 ILE A O 1
ATOM 666 N N . MET A 1 92 ? -2.105 -5.490 -2.661 1.00 95.44 92 MET A N 1
ATOM 667 C CA . MET A 1 92 ? -1.722 -5.694 -4.057 1.00 95.44 92 MET A CA 1
ATOM 668 C C . MET A 1 92 ? -0.314 -5.120 -4.261 1.00 95.44 92 MET A C 1
ATOM 670 O O . MET A 1 92 ? -0.150 -3.909 -4.174 1.00 95.44 92 MET A O 1
ATOM 674 N N . GLY A 1 93 ? 0.682 -5.981 -4.494 1.00 92.38 93 GLY A N 1
ATOM 675 C CA . GLY A 1 93 ? 2.068 -5.580 -4.780 1.00 92.38 93 GLY A CA 1
ATOM 676 C C . GLY A 1 93 ? 2.146 -4.891 -6.132 1.00 92.38 93 GLY A C 1
ATOM 677 O O . GLY A 1 93 ? 2.302 -3.684 -6.203 1.00 92.38 93 GLY A O 1
ATOM 678 N N . GLY A 1 94 ? 1.810 -5.624 -7.189 1.00 92.69 94 GLY A N 1
ATOM 679 C CA . GLY A 1 94 ? 1.698 -5.061 -8.528 1.00 92.69 94 GLY A CA 1
ATOM 680 C C . GLY A 1 94 ? 2.806 -5.590 -9.421 1.00 92.69 94 GLY A C 1
ATOM 681 O O . GLY A 1 94 ? 2.852 -6.799 -9.663 1.00 92.69 94 GLY A O 1
ATOM 682 N N . ALA A 1 95 ? 3.604 -4.708 -10.016 1.00 93.31 95 ALA A N 1
ATOM 683 C CA . ALA A 1 95 ? 4.702 -5.103 -10.894 1.00 93.31 95 ALA A CA 1
ATOM 684 C C . ALA A 1 95 ? 6.054 -4.838 -10.232 1.00 93.31 95 ALA A C 1
ATOM 686 O O . ALA A 1 95 ? 6.275 -3.747 -9.730 1.00 93.31 95 ALA A O 1
ATOM 687 N N . GLY A 1 96 ? 6.996 -5.773 -10.383 1.00 93.06 96 GLY A N 1
ATOM 688 C CA . GLY A 1 96 ? 8.320 -5.714 -9.762 1.00 93.06 96 GLY A CA 1
ATOM 689 C C . GLY A 1 96 ? 8.483 -6.687 -8.592 1.00 93.06 96 GLY A C 1
ATOM 690 O O . GLY A 1 96 ? 7.684 -7.592 -8.412 1.00 93.06 96 GLY A O 1
ATOM 691 N N . THR A 1 97 ? 9.635 -6.661 -7.917 1.00 94.94 97 THR A N 1
ATOM 692 C CA . THR A 1 97 ? 9.962 -7.653 -6.874 1.00 94.94 97 THR A CA 1
ATOM 693 C C . THR A 1 97 ? 9.590 -7.106 -5.507 1.00 94.94 97 THR A C 1
ATOM 695 O O . THR A 1 97 ? 10.386 -6.392 -4.894 1.00 94.94 97 THR A O 1
ATOM 698 N N . ASP A 1 98 ? 8.432 -7.517 -5.002 1.00 95.62 98 ASP A N 1
ATOM 699 C CA . ASP A 1 98 ? 7.869 -6.913 -3.797 1.00 95.62 98 ASP A CA 1
ATOM 700 C C . ASP A 1 98 ? 8.178 -7.691 -2.518 1.00 95.62 98 ASP A C 1
ATOM 702 O O . ASP A 1 98 ? 8.435 -8.901 -2.507 1.00 95.62 98 ASP A O 1
ATOM 706 N N . VAL A 1 99 ? 8.113 -6.989 -1.391 1.00 94.56 99 VAL A N 1
ATOM 707 C CA . VAL A 1 99 ? 8.181 -7.546 -0.044 1.00 94.56 99 VAL A CA 1
ATOM 708 C C . VAL A 1 99 ? 6.919 -7.145 0.709 1.00 94.56 99 VAL A C 1
ATOM 710 O O . VAL A 1 99 ? 6.795 -6.026 1.197 1.00 94.56 99 VAL A O 1
ATOM 713 N N . LEU A 1 100 ? 5.986 -8.085 0.834 1.00 94.19 100 LEU A N 1
ATOM 714 C CA . LEU A 1 100 ? 4.644 -7.825 1.348 1.00 94.19 100 LEU A CA 1
ATOM 715 C C . LEU A 1 100 ? 4.452 -8.501 2.707 1.00 94.19 100 LEU A C 1
ATOM 717 O O . LEU A 1 100 ? 4.511 -9.730 2.824 1.00 94.19 100 LEU A O 1
ATOM 721 N N . TYR A 1 101 ? 4.200 -7.700 3.738 1.00 93.19 101 TYR A N 1
ATOM 722 C CA . TYR A 1 101 ? 3.856 -8.144 5.083 1.00 93.19 101 TYR A CA 1
ATOM 723 C C . TYR A 1 101 ? 2.391 -7.802 5.363 1.00 93.19 101 TYR A C 1
ATOM 725 O O . TYR A 1 101 ? 2.052 -6.625 5.414 1.00 93.19 101 TYR A O 1
ATOM 733 N N . GLY A 1 102 ? 1.558 -8.828 5.559 1.00 90.31 102 GLY A N 1
ATOM 734 C CA . GLY A 1 102 ? 0.171 -8.666 6.020 1.00 90.31 102 GLY A CA 1
ATOM 735 C C . GLY A 1 102 ? 0.181 -8.232 7.477 1.00 90.31 102 GLY A C 1
ATOM 736 O O . GLY A 1 102 ? 0.393 -7.068 7.782 1.00 90.31 102 GLY A O 1
ATOM 737 N N . GLY A 1 103 ? 0.219 -9.200 8.380 1.00 90.19 103 GLY A N 1
ATOM 738 C CA . GLY A 1 103 ? 0.561 -8.942 9.769 1.00 90.19 103 GLY A CA 1
ATOM 739 C C . GLY A 1 103 ? -0.355 -9.703 10.701 1.00 90.19 103 GLY A C 1
ATOM 740 O O . GLY A 1 103 ? -0.361 -10.936 10.690 1.00 90.19 103 GLY A O 1
ATOM 741 N N . ASP A 1 104 ? -1.011 -8.989 11.604 1.00 87.69 104 ASP A N 1
ATOM 742 C CA . ASP A 1 104 ? -1.951 -9.566 12.554 1.00 87.69 104 ASP A CA 1
ATOM 743 C C . ASP A 1 104 ? -3.365 -9.570 11.955 1.00 87.69 104 ASP A C 1
ATOM 745 O O . ASP A 1 104 ? -4.100 -8.611 12.127 1.00 87.69 104 ASP A O 1
ATOM 749 N N . GLY A 1 105 ? -3.794 -10.693 11.383 1.00 88.38 105 GLY A N 1
ATOM 750 C CA . GLY A 1 105 ? -5.171 -10.866 10.922 1.00 88.38 105 GLY A CA 1
ATOM 751 C C . GLY A 1 105 ? -5.287 -11.911 9.825 1.00 88.38 105 GLY A C 1
ATOM 752 O O . GLY A 1 105 ? -4.349 -12.679 9.587 1.00 88.38 105 GLY A O 1
ATOM 753 N N . ASP A 1 106 ? -6.469 -11.997 9.218 1.00 90.00 106 ASP A N 1
ATOM 754 C CA . ASP A 1 106 ? -6.713 -12.849 8.056 1.00 90.00 106 ASP A CA 1
ATOM 755 C C . ASP A 1 106 ? -6.484 -12.035 6.768 1.00 90.00 106 ASP A C 1
ATOM 757 O O . ASP A 1 106 ? -7.422 -11.529 6.152 1.00 90.00 106 ASP A O 1
ATOM 761 N N . ASP A 1 107 ? -5.217 -11.937 6.360 1.00 92.69 107 ASP A N 1
ATOM 762 C CA . ASP A 1 107 ? -4.784 -11.097 5.235 1.00 92.69 107 ASP A CA 1
ATOM 763 C C . ASP A 1 107 ? -4.975 -11.769 3.866 1.00 92.69 107 ASP A C 1
ATOM 765 O O . ASP A 1 107 ? -4.751 -12.973 3.681 1.00 92.69 107 ASP A O 1
ATOM 769 N N . THR A 1 108 ? -5.290 -10.964 2.855 1.00 93.44 108 THR A N 1
ATOM 770 C CA . THR A 1 108 ? -5.305 -11.350 1.442 1.00 93.44 108 THR A CA 1
ATOM 771 C C . THR A 1 108 ? -4.214 -10.596 0.689 1.00 93.44 108 THR A C 1
ATOM 773 O O . THR A 1 108 ? -4.305 -9.392 0.491 1.00 93.44 108 THR A O 1
ATOM 776 N N . ILE A 1 109 ? -3.190 -11.310 0.217 1.00 93.25 109 ILE A N 1
ATOM 777 C CA . ILE A 1 109 ? -2.027 -10.697 -0.437 1.00 93.25 109 ILE A CA 1
ATOM 778 C C . ILE A 1 109 ? -1.881 -11.212 -1.869 1.00 93.25 109 ILE A C 1
ATOM 780 O O . ILE A 1 109 ? -1.779 -12.421 -2.102 1.00 93.25 109 ILE A O 1
ATOM 784 N N . TYR A 1 110 ? -1.817 -10.282 -2.818 1.00 93.88 110 TYR A N 1
ATOM 785 C CA . TYR A 1 110 ? -1.525 -10.518 -4.225 1.00 93.88 110 TYR A CA 1
ATOM 786 C C . TYR A 1 110 ? -0.167 -9.901 -4.556 1.00 93.88 110 TYR A C 1
ATOM 788 O O . TYR A 1 110 ? -0.060 -8.687 -4.641 1.00 93.88 110 TYR A O 1
ATOM 796 N N . GLY A 1 111 ? 0.857 -10.739 -4.737 1.00 88.62 111 GLY A N 1
ATOM 797 C CA . GLY A 1 111 ? 2.202 -10.284 -5.110 1.00 88.62 111 GLY A CA 1
ATOM 798 C C . GLY A 1 111 ? 2.231 -9.662 -6.501 1.00 88.62 111 GLY A C 1
ATOM 799 O O . GLY A 1 111 ? 2.497 -8.482 -6.647 1.00 88.62 111 GLY A O 1
ATOM 800 N N . GLY A 1 112 ? 1.800 -10.418 -7.508 1.00 89.94 112 GLY A N 1
ATOM 801 C CA . GLY A 1 112 ? 1.823 -9.953 -8.886 1.00 89.94 112 GLY A CA 1
ATOM 802 C C . GLY A 1 112 ? 2.307 -11.047 -9.821 1.00 89.94 112 GLY A C 1
ATOM 803 O O . GLY A 1 112 ? 2.133 -12.240 -9.554 1.00 89.94 112 GLY A O 1
ATOM 804 N N . ALA A 1 113 ? 2.861 -10.638 -10.961 1.00 82.81 113 ALA A N 1
ATOM 805 C CA . ALA A 1 113 ? 3.416 -11.555 -11.958 1.00 82.81 113 ALA A CA 1
ATOM 806 C C . ALA A 1 113 ? 4.887 -11.926 -11.691 1.00 82.81 113 ALA A C 1
ATOM 808 O O . ALA A 1 113 ? 5.392 -12.880 -12.294 1.00 82.81 113 ALA A O 1
ATOM 809 N N . ASP A 1 114 ? 5.558 -11.171 -10.826 1.00 92.44 114 ASP A N 1
ATOM 810 C CA . ASP A 1 114 ? 6.994 -11.220 -10.588 1.00 92.44 114 ASP A CA 1
ATOM 811 C C . ASP A 1 114 ? 7.341 -12.065 -9.341 1.00 92.44 114 ASP A C 1
ATOM 813 O O . ASP A 1 114 ? 6.590 -12.956 -8.937 1.00 92.44 114 ASP A O 1
ATOM 817 N N . SER A 1 115 ? 8.574 -11.949 -8.837 1.00 91.88 115 SER A N 1
ATOM 818 C CA . SER A 1 115 ? 9.086 -12.806 -7.756 1.00 91.88 115 SER A CA 1
ATOM 819 C C . SER A 1 115 ? 8.984 -12.127 -6.397 1.00 91.88 115 SER A C 1
ATOM 821 O O . SER A 1 115 ? 9.934 -11.481 -5.966 1.00 91.88 115 SER A O 1
ATOM 823 N N . ASP A 1 116 ? 7.889 -12.380 -5.688 1.00 92.38 116 ASP A N 1
ATOM 824 C CA . ASP A 1 116 ? 7.560 -11.628 -4.471 1.00 92.38 116 ASP A CA 1
ATOM 825 C C . ASP A 1 116 ? 7.870 -12.399 -3.181 1.00 92.38 116 ASP A C 1
ATOM 827 O O . ASP A 1 116 ? 7.751 -13.629 -3.091 1.00 92.38 116 ASP A O 1
ATOM 831 N N . ALA A 1 117 ? 8.243 -11.662 -2.139 1.00 90.56 117 ALA A N 1
ATOM 832 C CA . ALA A 1 117 ? 8.423 -12.164 -0.786 1.00 90.56 117 ALA A CA 1
ATOM 833 C C . ALA A 1 117 ? 7.195 -11.821 0.067 1.00 90.56 117 ALA A C 1
ATOM 835 O O . ALA A 1 117 ? 7.093 -10.731 0.620 1.00 90.56 117 ALA A O 1
ATOM 836 N N . ILE A 1 118 ? 6.279 -12.781 0.211 1.00 89.31 118 ILE A N 1
ATOM 837 C CA . ILE A 1 118 ? 5.029 -12.596 0.959 1.00 89.31 118 ILE A CA 1
ATOM 838 C C . ILE A 1 118 ? 5.125 -13.239 2.345 1.00 89.31 118 ILE A C 1
ATOM 840 O O . ILE A 1 118 ? 5.447 -14.424 2.484 1.00 89.31 118 ILE A O 1
ATOM 844 N N . SER A 1 119 ? 4.792 -12.471 3.379 1.00 88.00 119 SER A N 1
ATOM 845 C CA . SER A 1 119 ? 4.705 -12.925 4.764 1.00 88.00 119 SER A CA 1
ATOM 846 C C . SER A 1 119 ? 3.385 -12.490 5.395 1.00 88.00 119 SER A C 1
ATOM 848 O O . SER A 1 119 ? 3.233 -11.355 5.827 1.00 88.00 119 SER A O 1
ATOM 850 N N . THR A 1 120 ? 2.468 -13.437 5.568 1.00 78.88 120 THR A N 1
ATOM 851 C CA . THR A 1 120 ? 1.200 -13.252 6.305 1.00 78.88 120 THR A CA 1
ATOM 852 C C . THR A 1 120 ? 1.360 -13.477 7.815 1.00 78.88 120 THR A C 1
ATOM 854 O O . THR A 1 120 ? 0.397 -13.716 8.534 1.00 78.88 120 THR A O 1
ATOM 857 N N . LEU A 1 121 ? 2.599 -13.578 8.308 1.00 68.25 121 LEU A N 1
ATOM 858 C CA . LEU A 1 121 ? 2.854 -13.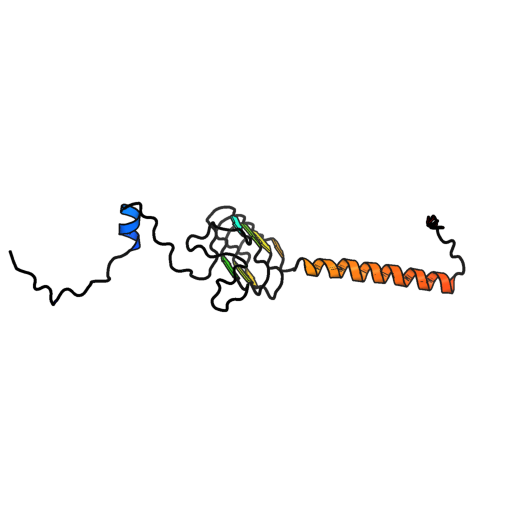893 9.707 1.00 68.25 121 LEU A CA 1
ATOM 859 C C . LEU A 1 121 ? 3.043 -12.617 10.519 1.00 68.25 121 LEU A C 1
ATOM 861 O O . LEU A 1 121 ? 4.106 -11.999 10.504 1.00 68.25 121 LEU A O 1
ATOM 865 N N . SER A 1 122 ? 2.041 -12.343 11.340 1.00 68.00 122 SER A N 1
ATOM 866 C CA . SER A 1 122 ? 2.122 -11.726 12.654 1.00 68.00 122 SER A CA 1
ATOM 867 C C . SER A 1 122 ? 3.504 -11.869 13.309 1.00 68.00 122 SER A C 1
ATOM 869 O O . SER A 1 122 ? 4.019 -12.977 13.525 1.00 68.00 122 SER A O 1
ATOM 871 N N . SER A 1 123 ? 4.089 -10.754 13.750 1.00 57.19 123 SER A N 1
ATOM 872 C CA . SER A 1 123 ? 5.272 -10.773 14.626 1.00 57.19 123 SER A CA 1
ATOM 873 C C . SER A 1 123 ? 5.022 -11.528 15.953 1.00 57.19 123 SER A C 1
ATOM 875 O O . SER A 1 123 ? 5.973 -11.955 16.623 1.00 57.19 123 SER A O 1
ATOM 877 N N . ALA A 1 124 ? 3.756 -11.800 16.310 1.00 54.16 124 ALA A N 1
ATOM 878 C CA . ALA A 1 124 ? 3.373 -12.698 17.400 1.00 54.16 124 ALA A CA 1
ATOM 879 C C . ALA A 1 124 ? 3.454 -14.196 17.020 1.00 54.16 124 ALA A C 1
ATOM 881 O O . ALA A 1 124 ? 3.705 -15.035 17.895 1.00 54.16 124 ALA A O 1
ATOM 882 N N . GLY A 1 125 ? 3.370 -14.546 15.732 1.00 48.06 125 GLY A N 1
ATOM 883 C CA . GLY A 1 125 ? 3.553 -15.904 15.200 1.00 48.06 125 GLY A CA 1
ATOM 884 C C . GLY A 1 125 ? 4.963 -16.474 15.415 1.00 48.06 125 GLY A C 1
ATOM 885 O O . GLY A 1 125 ? 5.130 -17.670 15.679 1.00 48.06 125 GLY A O 1
ATOM 886 N N . LEU A 1 126 ? 5.996 -15.622 15.450 1.00 51.06 126 LEU A N 1
ATOM 887 C CA . LEU A 1 126 ? 7.375 -16.047 15.747 1.00 51.06 126 LEU A CA 1
ATOM 888 C C . LEU A 1 126 ? 7.615 -16.436 17.220 1.00 51.06 126 LEU A C 1
ATOM 890 O O . LEU A 1 126 ? 8.639 -17.048 17.549 1.00 51.06 126 LEU A O 1
ATOM 894 N N . ARG A 1 127 ? 6.668 -16.174 18.131 1.00 53.75 127 ARG A N 1
ATOM 895 C CA . ARG A 1 127 ? 6.781 -16.605 19.540 1.00 53.75 127 ARG A CA 1
ATOM 896 C C . ARG A 1 127 ? 6.352 -18.061 19.760 1.00 53.75 127 ARG A C 1
ATOM 898 O O . ARG A 1 127 ? 6.680 -18.637 20.801 1.00 53.75 127 ARG A O 1
ATOM 905 N N . ALA A 1 128 ? 5.688 -18.692 18.787 1.00 47.84 128 ALA A N 1
ATOM 906 C CA . ALA A 1 128 ? 5.246 -20.086 18.889 1.00 47.84 128 ALA A CA 1
ATOM 907 C C . ALA A 1 128 ? 6.386 -21.101 18.663 1.00 47.84 128 ALA A C 1
ATOM 909 O O . ALA A 1 128 ? 6.451 -22.131 19.344 1.00 47.84 128 ALA A O 1
ATOM 910 N N . LEU A 1 129 ? 7.345 -20.791 17.784 1.00 51.38 129 LEU A N 1
ATOM 911 C CA . LEU A 1 129 ? 8.480 -21.680 17.489 1.00 51.38 129 LEU A CA 1
ATOM 912 C C . LEU A 1 129 ? 9.562 -21.683 18.580 1.00 51.38 129 LEU A C 1
ATOM 914 O O . LEU A 1 129 ? 10.267 -22.678 18.744 1.00 51.38 129 LEU A O 1
ATOM 918 N N . THR A 1 130 ? 9.654 -20.636 19.404 1.00 54.09 130 THR A N 1
ATOM 919 C CA . THR A 1 130 ? 10.586 -20.604 20.546 1.00 54.09 130 THR A CA 1
ATOM 920 C C . THR A 1 130 ? 10.021 -21.278 21.799 1.00 54.09 130 THR A C 1
ATOM 922 O O . THR A 1 130 ? 10.780 -21.854 22.577 1.00 54.09 130 THR A O 1
ATOM 925 N N . TRP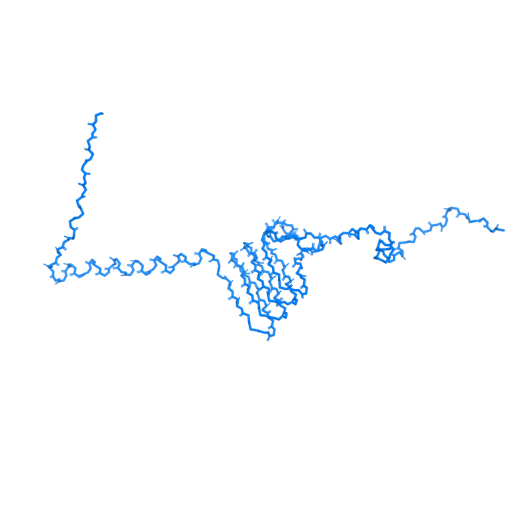 A 1 131 ? 8.697 -21.315 21.988 1.00 49.59 131 TRP A N 1
ATOM 926 C CA . TRP A 1 131 ? 8.088 -21.973 23.153 1.00 49.59 131 TRP A CA 1
ATOM 927 C C . TRP A 1 131 ? 7.944 -23.496 23.016 1.00 49.59 131 TRP A C 1
ATOM 929 O O . TRP A 1 131 ? 8.134 -24.213 24.006 1.00 49.59 131 TRP A O 1
ATOM 939 N N . LEU A 1 132 ? 7.650 -24.020 21.818 1.00 50.81 132 LEU A N 1
ATOM 940 C CA . LEU A 1 132 ? 7.524 -25.469 21.610 1.00 50.81 132 LEU A CA 1
ATOM 941 C C . LEU A 1 132 ? 8.895 -26.171 21.581 1.00 50.81 132 LEU A C 1
ATOM 943 O O . LEU A 1 132 ? 9.054 -27.229 22.195 1.00 50.81 132 LEU A O 1
ATOM 947 N N . ALA A 1 133 ? 9.912 -25.543 20.979 1.00 50.88 133 ALA A N 1
ATOM 948 C CA . ALA A 1 133 ? 11.281 -26.064 20.971 1.00 50.88 133 ALA A CA 1
ATOM 949 C C . ALA A 1 133 ? 11.908 -26.099 22.382 1.00 50.88 133 ALA A C 1
ATOM 951 O O . ALA A 1 133 ? 12.565 -27.077 22.750 1.00 50.88 133 ALA A O 1
ATOM 952 N N . VAL A 1 134 ? 11.646 -25.087 23.222 1.00 53.16 134 VAL A N 1
ATOM 953 C CA . VAL A 1 134 ? 12.163 -25.042 24.604 1.00 53.16 134 VAL A CA 1
ATOM 954 C C . VAL A 1 134 ? 11.455 -26.054 25.516 1.00 53.16 134 VAL A C 1
ATOM 956 O O . VAL A 1 134 ? 12.119 -26.716 26.317 1.00 53.16 134 VAL A O 1
ATOM 959 N N . LYS A 1 135 ? 10.135 -26.264 25.383 1.00 51.25 135 LYS A N 1
ATOM 960 C CA . LYS A 1 135 ? 9.423 -27.305 26.155 1.00 51.25 135 LYS A CA 1
ATOM 961 C C . LYS A 1 135 ? 9.867 -28.722 25.777 1.00 51.25 135 LYS A C 1
ATOM 963 O O . LYS A 1 135 ? 10.050 -29.549 26.673 1.00 51.25 135 LYS A O 1
ATOM 968 N N . ALA A 1 136 ? 10.100 -29.003 24.494 1.00 49.28 136 ALA A N 1
ATOM 969 C CA . ALA A 1 136 ? 10.609 -30.306 24.061 1.00 49.28 136 ALA A CA 1
ATOM 970 C C . ALA A 1 136 ? 11.990 -30.615 24.679 1.00 49.28 136 ALA A C 1
ATOM 972 O O . ALA A 1 136 ? 12.194 -31.704 25.220 1.00 49.28 136 ALA A O 1
ATOM 973 N N . ALA A 1 137 ? 12.895 -29.629 24.720 1.00 46.97 137 ALA A N 1
ATOM 974 C CA . ALA A 1 137 ? 14.211 -29.778 25.345 1.00 46.97 137 ALA A CA 1
ATOM 975 C C . ALA A 1 137 ? 14.141 -29.937 26.880 1.00 46.97 137 ALA A C 1
ATOM 977 O O . ALA A 1 137 ? 14.877 -30.732 27.464 1.00 46.97 137 ALA A O 1
ATOM 978 N N . MET A 1 138 ? 13.226 -29.234 27.554 1.00 50.06 138 MET A N 1
ATOM 979 C CA . MET A 1 138 ? 13.133 -29.241 29.023 1.00 50.06 138 MET A CA 1
ATOM 980 C C . MET A 1 138 ? 12.430 -30.489 29.587 1.00 50.06 138 MET A C 1
ATOM 982 O O . MET A 1 138 ? 12.6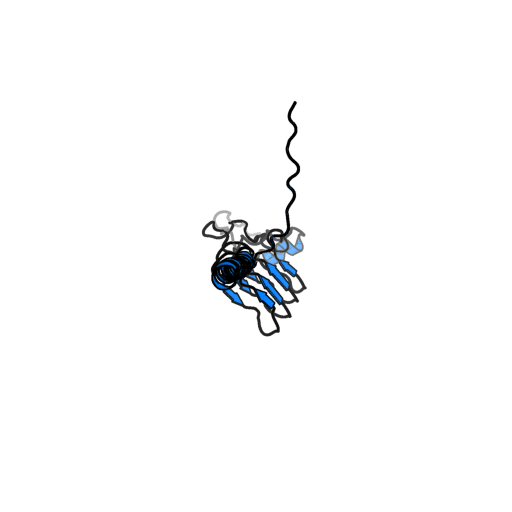48 -30.859 30.744 1.00 50.06 138 MET A O 1
ATOM 986 N N . THR A 1 139 ? 11.638 -31.186 28.766 1.00 43.69 139 THR A N 1
ATOM 987 C CA . THR A 1 139 ? 10.976 -32.442 29.159 1.00 43.69 139 THR A CA 1
ATOM 988 C C . THR A 1 139 ? 11.900 -33.661 28.999 1.00 43.69 139 THR A C 1
ATOM 990 O O . THR A 1 139 ? 11.790 -34.611 29.778 1.00 43.69 139 THR A O 1
ATOM 993 N N . MET A 1 140 ? 12.881 -33.619 28.082 1.00 39.94 140 MET A N 1
ATOM 994 C CA . MET A 1 140 ? 13.877 -34.696 27.928 1.00 39.94 140 MET A CA 1
ATOM 995 C C . MET A 1 140 ? 14.878 -34.781 29.093 1.00 39.94 140 MET A C 1
ATOM 997 O O . MET A 1 140 ? 15.272 -35.880 29.489 1.00 39.94 140 MET A O 1
ATOM 1001 N N . THR A 1 141 ? 15.240 -33.661 29.726 1.00 47.41 141 THR A N 1
ATOM 1002 C CA . THR A 1 141 ? 16.200 -33.655 30.850 1.00 47.41 141 THR A CA 1
ATOM 1003 C C . THR A 1 141 ? 15.643 -34.325 32.112 1.00 47.41 141 THR A C 1
ATOM 1005 O O . THR A 1 141 ? 16.396 -34.837 32.943 1.00 47.41 141 THR A O 1
ATOM 1008 N N . ARG A 1 142 ? 14.313 -34.377 32.261 1.00 47.78 142 ARG A N 1
ATOM 1009 C CA . ARG A 1 142 ? 13.657 -34.954 33.443 1.00 47.78 142 ARG A CA 1
ATOM 1010 C C . ARG A 1 142 ? 13.459 -36.474 33.346 1.00 47.78 142 ARG A C 1
ATOM 1012 O O . ARG A 1 142 ? 13.402 -37.132 34.380 1.00 47.78 142 ARG A O 1
ATOM 1019 N N . TRP A 1 143 ? 13.436 -37.038 32.134 1.00 39.25 143 TRP A N 1
ATOM 1020 C CA . TRP A 1 143 ? 13.373 -38.490 31.900 1.00 39.25 143 TRP A CA 1
ATOM 1021 C C . TRP A 1 143 ? 14.738 -39.181 32.040 1.00 39.25 143 TRP A C 1
ATOM 1023 O O . TRP A 1 143 ? 14.830 -40.252 32.638 1.00 39.25 143 TRP A O 1
ATOM 1033 N N . ILE A 1 144 ? 15.823 -38.554 31.573 1.00 47.84 144 ILE A N 1
ATOM 1034 C CA . ILE A 1 144 ? 17.175 -39.145 31.633 1.00 47.84 144 ILE A CA 1
ATOM 1035 C C . ILE A 1 144 ? 17.667 -39.315 33.083 1.00 47.84 144 ILE A C 1
ATOM 1037 O O . ILE A 1 144 ? 18.315 -40.313 33.407 1.00 47.84 144 ILE A O 1
ATOM 1041 N N . CYS A 1 145 ? 17.306 -38.398 33.988 1.00 49.22 145 CYS A N 1
ATOM 1042 C CA . CYS A 1 145 ? 17.714 -38.483 35.395 1.00 49.22 145 CYS A CA 1
ATOM 1043 C C . CYS A 1 145 ? 17.000 -39.643 36.142 1.00 49.22 145 CYS A C 1
ATOM 1045 O O . CYS A 1 145 ? 17.570 -40.192 37.084 1.00 49.22 145 CYS A O 1
ATOM 1047 N N . ALA A 1 146 ? 15.807 -40.072 35.695 1.00 52.31 146 ALA A N 1
ATOM 1048 C CA . ALA A 1 146 ? 15.039 -41.162 36.314 1.00 52.31 146 ALA A CA 1
ATOM 1049 C C . ALA A 1 146 ? 15.498 -42.572 35.893 1.00 52.31 146 ALA A C 1
ATOM 1051 O O . ALA A 1 146 ? 15.330 -43.515 36.662 1.00 52.31 146 ALA A O 1
ATOM 1052 N N . VAL A 1 147 ? 16.094 -42.726 34.703 1.00 52.66 147 VAL A N 1
ATOM 1053 C CA . VAL A 1 147 ? 16.484 -44.047 34.167 1.00 52.66 147 VAL A CA 1
ATOM 1054 C C . VAL A 1 147 ? 17.972 -44.367 34.402 1.00 52.66 147 VAL A C 1
ATOM 1056 O O . VAL A 1 147 ? 18.315 -45.538 34.523 1.00 52.66 147 VAL A O 1
ATOM 1059 N N . TRP A 1 148 ? 18.867 -43.368 34.517 1.00 52.00 148 TRP A N 1
ATOM 1060 C CA . TRP A 1 148 ? 20.331 -43.602 34.524 1.00 52.00 148 TRP A CA 1
ATOM 1061 C C . TRP A 1 148 ? 21.147 -42.942 35.659 1.00 52.00 148 TRP A C 1
ATOM 1063 O O . TRP A 1 148 ? 22.378 -42.972 35.629 1.00 52.00 148 TRP A O 1
ATOM 1073 N N . GLY A 1 149 ? 20.508 -42.385 36.693 1.00 51.97 149 GLY A N 1
ATOM 1074 C CA . GLY A 1 149 ? 21.127 -42.214 38.021 1.00 51.97 149 GLY A CA 1
ATOM 1075 C C . GLY A 1 149 ? 22.435 -41.407 38.133 1.00 51.97 149 GLY A C 1
ATOM 1076 O O . GLY A 1 149 ? 23.180 -41.610 39.089 1.00 51.97 149 GLY A O 1
ATOM 1077 N N . ARG A 1 150 ? 22.757 -40.488 37.213 1.00 51.25 150 ARG A N 1
ATOM 1078 C CA . ARG A 1 150 ? 23.921 -39.589 37.356 1.00 51.25 150 ARG A CA 1
ATOM 1079 C C . ARG A 1 150 ? 23.599 -38.158 36.922 1.00 51.25 150 ARG A C 1
ATOM 1081 O O . ARG A 1 150 ? 23.890 -37.755 35.805 1.00 51.25 150 ARG A O 1
ATOM 1088 N N . CYS A 1 151 ? 23.052 -37.367 37.844 1.00 49.75 151 CYS A N 1
ATOM 1089 C CA . CYS A 1 151 ? 22.939 -35.916 37.696 1.00 49.75 151 CYS A CA 1
ATOM 1090 C C . CYS A 1 151 ? 24.066 -35.231 38.497 1.00 49.75 151 CYS A C 1
ATOM 1092 O O . CYS A 1 151 ? 23.988 -35.095 39.715 1.00 49.75 151 CYS A O 1
ATOM 1094 N N . LYS A 1 152 ? 25.140 -34.807 37.814 1.00 46.38 152 LYS A N 1
ATOM 1095 C CA . LYS A 1 152 ? 26.081 -33.800 38.336 1.00 46.38 152 LYS A CA 1
ATOM 1096 C C . LYS A 1 152 ? 25.520 -32.432 37.936 1.00 46.38 152 LYS A C 1
ATOM 1098 O O . LYS A 1 152 ? 25.693 -32.004 36.801 1.00 46.38 152 LYS A O 1
ATOM 1103 N N . SER A 1 153 ? 24.791 -31.780 38.837 1.00 50.94 153 SER A N 1
ATOM 1104 C CA . SER A 1 153 ? 24.289 -30.420 38.605 1.00 50.94 153 SER A CA 1
ATOM 1105 C C . SER A 1 153 ? 25.453 -29.425 38.492 1.00 50.94 153 SER A C 1
ATOM 1107 O O . SER A 1 153 ? 26.375 -29.498 39.311 1.00 50.94 153 SER A O 1
ATOM 1109 N N . PRO A 1 154 ? 25.424 -28.451 37.562 1.00 43.41 154 PRO A N 1
ATOM 1110 C CA . PRO A 1 154 ? 26.281 -27.282 37.667 1.00 43.41 154 PRO A CA 1
ATOM 1111 C C . PRO A 1 154 ? 25.776 -26.440 38.844 1.00 43.41 154 PRO A C 1
ATOM 1113 O O . PRO A 1 154 ? 24.620 -26.024 38.914 1.00 43.41 154 PRO A O 1
ATOM 1116 N N . MET A 1 155 ? 26.650 -26.260 39.825 1.00 38.41 155 MET A N 1
ATOM 1117 C CA . MET A 1 155 ? 26.392 -25.542 41.065 1.00 38.41 155 MET A CA 1
ATOM 1118 C C . MET A 1 155 ? 26.234 -24.041 40.754 1.00 38.41 155 MET A C 1
ATOM 1120 O O . MET A 1 155 ? 27.216 -23.305 40.729 1.00 38.41 155 MET A O 1
ATOM 1124 N N . ILE A 1 156 ? 25.008 -23.568 40.503 1.00 49.34 156 ILE A N 1
ATOM 1125 C CA . ILE A 1 156 ? 24.704 -22.128 40.504 1.00 49.34 156 ILE A CA 1
ATOM 1126 C C . ILE A 1 156 ? 24.842 -21.649 41.955 1.00 49.34 156 ILE A C 1
ATOM 1128 O O . ILE A 1 156 ? 23.944 -21.838 42.779 1.00 49.34 156 ILE A O 1
ATOM 1132 N N . ARG A 1 157 ? 25.996 -21.063 42.297 1.00 44.72 157 ARG A N 1
ATOM 1133 C CA . ARG A 1 157 ? 26.197 -20.382 43.582 1.00 44.72 157 ARG A CA 1
ATOM 1134 C C . ARG A 1 157 ? 25.362 -19.104 43.586 1.00 44.72 157 ARG A C 1
ATOM 1136 O O . ARG A 1 157 ? 25.729 -18.116 42.962 1.00 44.72 157 ARG A O 1
ATOM 1143 N N . ARG A 1 158 ? 24.244 -19.121 44.312 1.00 48.22 158 ARG A N 1
ATOM 1144 C CA . ARG A 1 158 ? 23.562 -17.901 44.758 1.00 48.22 158 ARG A CA 1
ATOM 1145 C C . ARG A 1 158 ? 24.432 -17.251 45.834 1.00 48.22 158 ARG A C 1
ATOM 1147 O O . ARG A 1 158 ? 24.680 -17.875 46.864 1.00 48.22 158 ARG A O 1
ATOM 1154 N N . THR A 1 159 ? 24.904 -16.029 45.615 1.00 50.75 159 THR A N 1
ATOM 1155 C CA . THR A 1 159 ? 25.395 -15.191 46.715 1.00 50.75 159 THR A CA 1
ATOM 1156 C C . THR A 1 159 ? 24.196 -14.786 47.586 1.00 50.75 159 THR A C 1
ATOM 1158 O O . THR A 1 159 ? 23.145 -14.428 47.047 1.00 50.75 159 THR A O 1
ATOM 1161 N N . PRO A 1 160 ? 24.279 -14.897 48.924 1.00 52.78 160 PRO A N 1
ATOM 1162 C CA . PRO A 1 160 ? 23.190 -14.492 49.799 1.00 52.78 160 PRO A CA 1
ATOM 1163 C C . PRO A 1 160 ? 23.156 -12.968 49.968 1.00 52.78 160 PRO A C 1
ATOM 1165 O O . PRO A 1 160 ? 24.192 -12.310 50.051 1.00 52.78 160 PRO A O 1
ATOM 1168 N N . LYS A 1 161 ? 21.932 -12.436 50.059 1.00 49.62 161 LYS A N 1
ATOM 1169 C CA . LYS A 1 161 ? 21.615 -11.106 50.593 1.00 49.62 161 LYS A CA 1
ATOM 1170 C C . LYS A 1 161 ? 22.333 -10.894 51.934 1.00 49.62 161 LYS A C 1
ATOM 1172 O O . LYS A 1 161 ? 22.206 -11.743 52.814 1.00 49.62 161 LYS A O 1
ATOM 1177 N N . MET A 1 162 ? 22.967 -9.739 52.126 1.00 46.44 162 MET A N 1
ATOM 1178 C CA . MET A 1 162 ? 23.095 -9.144 53.457 1.00 46.44 162 MET A CA 1
ATOM 1179 C C . MET A 1 162 ? 22.237 -7.886 53.510 1.00 46.44 162 MET A C 1
ATOM 1181 O O . MET A 1 162 ? 22.345 -7.004 52.663 1.00 46.44 162 MET A O 1
ATOM 1185 N N . VAL A 1 163 ? 21.345 -7.888 54.493 1.00 58.88 163 VAL A N 1
ATOM 1186 C CA . VAL A 1 163 ? 20.555 -6.760 54.975 1.00 58.88 163 VAL A CA 1
ATOM 1187 C C . VAL A 1 163 ? 21.371 -6.070 56.068 1.00 58.88 163 VAL A C 1
ATOM 1189 O O . VAL A 1 163 ? 21.877 -6.763 56.951 1.00 58.88 163 VAL A O 1
ATOM 1192 N N . SER A 1 164 ? 21.426 -4.739 56.039 1.00 61.28 164 SER A N 1
ATOM 1193 C CA . SER A 1 164 ? 21.200 -3.873 57.207 1.00 61.28 164 SER A CA 1
ATOM 1194 C C . SER A 1 164 ? 20.759 -2.504 56.721 1.00 61.28 164 SER A C 1
ATOM 1196 O O . SER A 1 164 ? 21.536 -1.925 55.928 1.00 61.28 164 SER A O 1
#